Protein AF-A0A3C0XFC3-F1 (afdb_monomer_lite)

Radius of gyration: 13.31 Å; chains: 1; bounding box: 38×18×33 Å

Structure (mmCIF, N/CA/C/O backbone):
data_AF-A0A3C0XFC3-F1
#
_entry.id   AF-A0A3C0XFC3-F1
#
loop_
_atom_site.group_PDB
_atom_site.id
_atom_site.type_symbol
_atom_site.label_atom_id
_atom_site.label_alt_id
_atom_site.label_comp_id
_atom_site.label_asym_id
_atom_site.label_entity_id
_atom_site.label_seq_id
_atom_site.pdbx_PDB_ins_code
_atom_site.Cartn_x
_atom_site.Cartn_y
_atom_site.Cartn_z
_atom_site.occupancy
_atom_site.B_iso_or_equiv
_atom_site.auth_seq_id
_atom_site.auth_comp_id
_atom_site.auth_asym_id
_atom_site.auth_atom_id
_atom_site.pdbx_PDB_model_num
ATOM 1 N N . GLY A 1 1 ? 27.298 3.020 0.354 1.00 54.81 1 GLY A N 1
ATOM 2 C CA . GLY A 1 1 ? 26.034 2.384 0.749 1.00 54.81 1 GLY A CA 1
ATOM 3 C C . GLY A 1 1 ? 25.742 1.390 -0.330 1.00 54.81 1 GLY A C 1
ATOM 4 O O . GLY A 1 1 ? 25.748 1.801 -1.483 1.00 54.81 1 GLY A O 1
ATOM 5 N N . ASP A 1 2 ? 25.663 0.116 0.024 1.00 67.12 2 ASP A N 1
ATOM 6 C CA . ASP A 1 2 ? 25.590 -0.968 -0.950 1.00 67.12 2 ASP A CA 1
ATOM 7 C C . ASP A 1 2 ? 24.144 -1.072 -1.436 1.00 67.12 2 ASP A C 1
ATOM 9 O O . ASP A 1 2 ? 23.286 -1.623 -0.755 1.00 67.12 2 ASP A O 1
ATOM 13 N N . ALA A 1 3 ? 23.840 -0.434 -2.567 1.00 67.12 3 ALA A N 1
ATOM 14 C CA . ALA A 1 3 ? 22.499 -0.459 -3.155 1.00 67.12 3 ALA A CA 1
ATOM 15 C C . ALA A 1 3 ? 22.096 -1.868 -3.640 1.00 67.12 3 ALA A C 1
ATOM 17 O O . ALA A 1 3 ? 20.939 -2.086 -3.987 1.00 67.12 3 ALA A O 1
ATOM 18 N N . ASP A 1 4 ? 23.044 -2.808 -3.633 1.00 80.25 4 ASP A N 1
ATOM 19 C CA . ASP A 1 4 ? 22.877 -4.189 -4.074 1.00 80.25 4 ASP A CA 1
ATOM 20 C C . ASP A 1 4 ? 22.483 -5.150 -2.934 1.00 80.25 4 ASP A C 1
ATOM 22 O O . ASP A 1 4 ? 22.145 -6.307 -3.195 1.00 80.25 4 ASP A O 1
ATOM 26 N N . ASP A 1 5 ? 22.462 -4.693 -1.673 1.00 90.81 5 ASP A N 1
ATOM 27 C CA . ASP A 1 5 ? 22.013 -5.497 -0.526 1.00 90.81 5 ASP A CA 1
ATOM 28 C C . ASP A 1 5 ? 20.481 -5.523 -0.421 1.00 90.81 5 ASP A C 1
ATOM 30 O O . ASP A 1 5 ? 19.866 -4.994 0.508 1.00 90.81 5 ASP A O 1
ATOM 34 N N . VAL A 1 6 ? 19.847 -6.132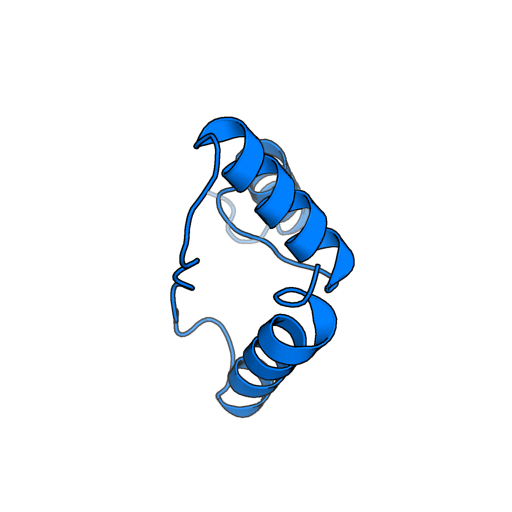 -1.424 1.00 87.94 6 VAL A N 1
ATOM 35 C CA . VAL A 1 6 ? 18.389 -6.293 -1.485 1.00 87.94 6 VAL A CA 1
ATOM 36 C C . VAL A 1 6 ? 17.826 -6.937 -0.209 1.00 87.94 6 VAL A C 1
ATOM 38 O O . VAL A 1 6 ? 16.844 -6.403 0.306 1.00 87.94 6 VAL A O 1
ATOM 41 N N . PRO A 1 7 ? 18.413 -8.017 0.352 1.00 90.62 7 PRO A N 1
ATOM 42 C CA . PRO A 1 7 ? 17.944 -8.575 1.619 1.00 90.62 7 PRO A CA 1
ATOM 43 C C . PRO A 1 7 ? 17.966 -7.554 2.762 1.00 90.62 7 PRO A C 1
ATOM 45 O O . PRO A 1 7 ? 16.956 -7.392 3.442 1.00 90.62 7 PRO A O 1
ATOM 48 N N . GLY A 1 8 ? 19.061 -6.803 2.923 1.00 91.56 8 GLY A N 1
ATOM 49 C CA . GLY A 1 8 ? 19.150 -5.765 3.950 1.00 91.56 8 GLY A CA 1
ATOM 50 C C . GLY A 1 8 ? 18.127 -4.638 3.768 1.00 91.56 8 GLY A C 1
ATOM 51 O O . GLY A 1 8 ? 17.587 -4.123 4.749 1.00 91.56 8 GLY A O 1
ATOM 52 N N . ILE A 1 9 ? 17.805 -4.274 2.522 1.00 89.94 9 ILE A N 1
ATOM 53 C CA . ILE A 1 9 ? 16.769 -3.276 2.214 1.00 89.94 9 ILE A CA 1
ATOM 54 C C . ILE A 1 9 ? 15.373 -3.792 2.587 1.00 89.94 9 ILE A C 1
ATOM 56 O O . ILE A 1 9 ? 14.579 -3.031 3.147 1.00 89.94 9 ILE A O 1
ATOM 60 N N . LEU A 1 10 ? 15.070 -5.062 2.300 1.00 89.75 10 LEU A N 1
ATOM 61 C CA . LEU A 1 10 ? 13.796 -5.684 2.674 1.00 89.75 10 LEU A CA 1
ATOM 62 C C . LEU A 1 10 ? 13.646 -5.742 4.199 1.00 89.75 10 LEU A C 1
ATOM 64 O O . LEU A 1 10 ? 12.659 -5.234 4.729 1.00 89.75 10 LEU A O 1
ATOM 68 N N . ASP A 1 11 ? 14.676 -6.225 4.900 1.00 90.19 11 ASP A N 1
ATOM 69 C CA . ASP A 1 11 ? 14.698 -6.285 6.366 1.00 90.19 11 ASP A CA 1
ATOM 70 C C . ASP A 1 11 ? 14.493 -4.898 6.995 1.00 90.19 11 ASP A C 1
ATOM 72 O O . ASP A 1 11 ? 13.755 -4.741 7.972 1.00 90.19 11 ASP A O 1
ATOM 76 N N . TYR A 1 12 ? 15.122 -3.866 6.428 1.00 90.25 12 TYR A N 1
ATOM 77 C CA . TYR A 1 12 ? 14.940 -2.489 6.877 1.00 90.25 12 TYR A CA 1
ATOM 78 C C . TYR A 1 12 ? 13.496 -2.006 6.695 1.00 90.25 12 TYR A C 1
ATOM 80 O O . TYR A 1 12 ? 12.937 -1.388 7.609 1.00 90.25 12 TYR A O 1
ATOM 88 N N . CYS A 1 13 ? 12.883 -2.272 5.537 1.00 89.81 13 CYS A N 1
ATOM 89 C CA . CYS A 1 13 ? 11.499 -1.886 5.261 1.00 89.81 13 CYS A CA 1
ATOM 90 C C . CYS A 1 13 ? 10.529 -2.548 6.244 1.00 89.81 13 CYS A C 1
ATOM 92 O O . CYS A 1 13 ? 9.684 -1.853 6.809 1.00 89.81 13 CYS A O 1
ATOM 94 N N . ASP A 1 14 ? 10.719 -3.837 6.521 1.00 86.31 14 ASP A N 1
ATOM 95 C CA . ASP A 1 14 ? 9.879 -4.602 7.442 1.00 86.31 14 ASP A CA 1
ATOM 96 C C . ASP A 1 14 ? 10.011 -4.109 8.891 1.00 86.31 14 ASP A C 1
ATOM 98 O O . ASP A 1 14 ? 9.011 -3.903 9.582 1.00 86.31 14 ASP A O 1
ATOM 102 N N . GLN A 1 15 ? 11.239 -3.859 9.358 1.00 86.81 15 GLN A N 1
ATOM 103 C CA . GLN A 1 15 ? 11.488 -3.430 10.741 1.00 86.81 15 GLN A CA 1
ATOM 104 C C . GLN A 1 15 ? 11.013 -2.002 11.019 1.00 86.81 15 GLN A C 1
ATOM 106 O O . GLN A 1 15 ? 10.518 -1.701 12.108 1.00 86.81 15 GLN A O 1
ATOM 111 N N . THR A 1 16 ? 11.193 -1.100 10.056 1.00 86.69 16 THR A N 1
ATOM 112 C CA . THR A 1 16 ? 10.846 0.318 10.227 1.00 86.69 16 THR A CA 1
ATOM 113 C C . THR A 1 16 ? 9.413 0.629 9.810 1.00 86.69 16 THR A C 1
ATOM 115 O O . THR A 1 16 ? 8.830 1.615 10.267 1.00 86.69 16 THR A O 1
ATOM 118 N N . GLY A 1 17 ? 8.828 -0.207 8.950 1.00 82.44 17 GLY A N 1
ATOM 119 C CA . GLY A 1 17 ? 7.575 0.081 8.274 1.00 82.44 17 GLY A CA 1
ATOM 120 C C . GLY A 1 17 ? 7.695 1.192 7.228 1.00 82.44 17 GLY A C 1
ATOM 121 O O . GLY A 1 17 ? 6.685 1.824 6.922 1.00 82.44 17 GLY A O 1
ATOM 122 N N . PHE A 1 18 ? 8.909 1.462 6.730 1.00 87.44 18 PHE A N 1
ATOM 123 C CA . PHE A 1 18 ? 9.179 2.517 5.749 1.00 87.44 18 PHE A CA 1
ATOM 124 C C . PHE A 1 18 ? 8.445 2.286 4.422 1.00 87.44 18 PHE A C 1
ATOM 126 O O . PHE A 1 18 ? 7.905 3.224 3.839 1.00 87.44 18 PHE A O 1
ATOM 133 N N . ALA A 1 19 ? 8.394 1.035 3.967 1.00 90.19 19 ALA A N 1
ATOM 134 C CA . ALA A 1 19 ? 7.647 0.606 2.794 1.00 90.19 19 ALA A CA 1
ATOM 135 C C . ALA A 1 19 ? 7.090 -0.803 3.024 1.00 90.19 19 ALA A C 1
ATOM 137 O O . ALA A 1 19 ? 7.597 -1.539 3.866 1.00 90.19 19 ALA A O 1
ATOM 138 N N . VAL A 1 20 ? 6.063 -1.177 2.262 1.00 91.94 20 VAL A N 1
ATOM 139 C CA . VAL A 1 20 ? 5.541 -2.549 2.232 1.00 91.94 20 VAL A CA 1
ATOM 140 C C . VAL A 1 20 ? 5.868 -3.150 0.875 1.00 91.94 20 VAL A C 1
ATOM 142 O O . VAL A 1 20 ? 5.430 -2.630 -0.152 1.00 91.94 20 VAL A O 1
ATOM 145 N N . ILE A 1 21 ? 6.629 -4.242 0.873 1.00 92.62 21 ILE A N 1
ATOM 146 C CA . ILE A 1 21 ? 7.019 -4.974 -0.333 1.00 92.62 21 ILE A CA 1
ATOM 147 C C . ILE A 1 21 ? 6.628 -6.434 -0.117 1.00 92.62 21 ILE A C 1
ATOM 149 O O . ILE A 1 21 ? 7.260 -7.133 0.664 1.00 92.62 21 ILE A O 1
ATOM 153 N N . GLY A 1 22 ? 5.576 -6.902 -0.791 1.00 92.50 22 GLY A N 1
ATOM 154 C CA . GLY A 1 22 ? 5.087 -8.262 -0.574 1.00 92.50 22 GLY A CA 1
ATOM 155 C C . GLY A 1 22 ? 3.677 -8.512 -1.095 1.00 92.50 22 GLY A C 1
ATOM 156 O O . GLY A 1 22 ? 3.280 -8.023 -2.154 1.00 92.50 22 GLY A O 1
ATOM 157 N N . THR A 1 23 ? 2.937 -9.324 -0.349 1.00 96.06 23 THR A N 1
ATOM 158 C CA . THR A 1 23 ? 1.569 -9.766 -0.635 1.00 96.06 23 THR A CA 1
ATOM 159 C C . THR A 1 23 ? 0.519 -8.822 -0.029 1.00 96.06 23 THR A C 1
ATOM 161 O O . THR A 1 23 ? 0.851 -7.993 0.823 1.00 96.06 23 THR A O 1
ATOM 164 N N . PRO A 1 24 ? -0.769 -8.939 -0.413 1.00 96.88 24 PRO A N 1
ATOM 165 C CA . PRO A 1 24 ? -1.845 -8.198 0.247 1.00 96.88 24 PRO A CA 1
ATOM 166 C C . PRO A 1 24 ? -1.893 -8.400 1.769 1.00 96.88 24 PRO A C 1
ATOM 168 O O . PRO A 1 24 ? -2.132 -7.438 2.492 1.00 96.88 24 PRO A O 1
ATOM 171 N N . ASP A 1 25 ? -1.583 -9.600 2.266 1.00 96.69 25 ASP A N 1
ATOM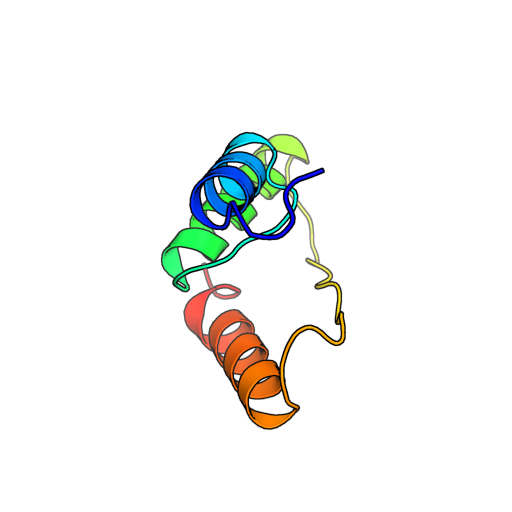 172 C CA . ASP A 1 25 ? -1.571 -9.892 3.707 1.00 96.69 25 ASP A CA 1
ATOM 173 C C . ASP A 1 25 ? -0.492 -9.095 4.452 1.00 96.69 25 ASP A C 1
ATOM 175 O O . ASP A 1 25 ? -0.688 -8.691 5.599 1.00 96.69 25 ASP A O 1
ATOM 179 N N . ASP A 1 26 ? 0.649 -8.843 3.805 1.00 94.12 26 ASP A N 1
ATOM 180 C CA . ASP A 1 26 ? 1.713 -8.007 4.370 1.00 94.12 26 ASP A CA 1
ATOM 181 C C . ASP A 1 26 ? 1.257 -6.543 4.475 1.00 94.12 26 ASP A C 1
ATOM 183 O O . ASP A 1 26 ? 1.519 -5.870 5.474 1.00 94.12 26 ASP A O 1
ATOM 187 N N . ALA A 1 27 ? 0.496 -6.067 3.485 1.00 94.56 27 ALA A N 1
ATOM 188 C CA . ALA A 1 27 ? -0.095 -4.733 3.501 1.00 94.56 27 ALA A CA 1
ATOM 189 C C . ALA A 1 27 ? -1.208 -4.581 4.549 1.00 94.56 27 ALA A C 1
ATOM 191 O O . ALA A 1 27 ? -1.252 -3.545 5.210 1.00 94.56 27 ALA A O 1
ATOM 192 N N . ILE A 1 28 ? -2.050 -5.602 4.756 1.00 95.38 28 ILE A N 1
ATOM 193 C CA . ILE A 1 28 ? -3.059 -5.613 5.831 1.00 95.38 28 ILE A CA 1
ATOM 194 C C . ILE A 1 28 ? -2.374 -5.504 7.193 1.00 95.38 28 ILE A C 1
ATOM 196 O O . ILE A 1 28 ? -2.707 -4.618 7.976 1.00 95.38 28 ILE A O 1
ATOM 200 N N . ARG A 1 29 ? -1.349 -6.328 7.451 1.00 93.75 29 ARG A N 1
ATOM 201 C CA . ARG A 1 29 ? -0.605 -6.285 8.721 1.00 93.75 29 ARG A CA 1
ATOM 202 C C . ARG A 1 29 ? -0.011 -4.905 8.998 1.00 93.75 29 ARG A C 1
ATOM 204 O O . ARG A 1 29 ? -0.028 -4.438 10.137 1.00 93.75 29 ARG A O 1
ATOM 211 N N . GLN A 1 30 ? 0.495 -4.230 7.966 1.00 92.12 30 GLN A N 1
ATOM 212 C CA . GLN A 1 30 ? 0.988 -2.865 8.122 1.00 92.12 30 GLN A CA 1
ATOM 213 C C . GLN A 1 30 ? -0.143 -1.857 8.366 1.00 92.12 30 GLN A C 1
ATOM 215 O O . GLN A 1 30 ? 0.021 -0.964 9.199 1.00 92.12 30 GLN A O 1
ATOM 220 N N . LEU A 1 31 ? -1.270 -1.986 7.663 1.00 93.31 31 LEU A N 1
ATOM 221 C CA . LEU A 1 31 ? -2.442 -1.129 7.836 1.00 93.31 31 LEU A CA 1
ATOM 222 C C . LEU A 1 31 ? -2.971 -1.209 9.274 1.00 93.31 31 LEU A C 1
ATOM 224 O O . LEU A 1 31 ? -3.100 -0.175 9.926 1.00 93.31 31 LEU A O 1
ATOM 228 N N . GLU A 1 32 ? -3.166 -2.423 9.794 1.00 93.06 32 GLU A N 1
ATOM 229 C CA . GLU A 1 32 ? -3.605 -2.678 11.171 1.00 93.06 32 GLU A CA 1
ATOM 230 C C . GLU A 1 32 ? -2.625 -2.089 12.193 1.00 93.06 32 GLU A C 1
ATOM 232 O O . GLU A 1 32 ? -3.034 -1.457 13.170 1.00 93.06 32 GLU A O 1
ATOM 237 N N . ARG A 1 33 ? -1.311 -2.238 11.961 1.00 91.62 33 ARG A N 1
ATOM 238 C CA . ARG A 1 33 ? -0.278 -1.656 12.830 1.00 91.62 33 ARG A CA 1
ATOM 239 C C . ARG A 1 33 ? -0.394 -0.133 12.894 1.00 91.62 33 ARG A C 1
ATOM 241 O O . ARG A 1 33 ? -0.296 0.442 13.978 1.00 91.62 33 ARG A O 1
ATOM 248 N N . LEU A 1 34 ? -0.591 0.521 11.748 1.00 91.62 34 LEU A N 1
ATOM 249 C CA . LEU A 1 34 ? -0.753 1.974 11.669 1.00 91.62 34 LEU A CA 1
ATOM 250 C C . LEU A 1 34 ? -2.070 2.431 12.301 1.00 91.62 34 LEU A C 1
ATOM 252 O O . LEU A 1 34 ? -2.092 3.443 13.001 1.00 91.62 34 LEU A O 1
ATOM 256 N N . GLU A 1 35 ? -3.151 1.682 12.100 1.00 92.88 35 GLU A N 1
ATOM 257 C CA . GLU A 1 35 ? -4.461 1.996 12.666 1.00 92.88 35 GLU A CA 1
ATOM 258 C C . GLU A 1 35 ? -4.426 1.937 14.195 1.00 92.88 35 GLU A C 1
ATOM 260 O O . GLU A 1 35 ? -4.855 2.880 14.864 1.00 92.88 35 GLU A O 1
ATOM 265 N N . GLN A 1 36 ? -3.818 0.886 14.752 1.00 93.06 36 GLN A N 1
ATOM 266 C CA . GLN A 1 36 ? -3.617 0.734 16.192 1.00 93.06 36 GLN A CA 1
ATOM 267 C C . GLN A 1 36 ? -2.764 1.865 16.779 1.00 93.06 36 GLN A C 1
ATOM 269 O O . GLN A 1 36 ? -3.076 2.372 17.856 1.00 93.06 36 GLN A O 1
ATOM 274 N N . GLN A 1 37 ? -1.708 2.289 16.078 1.00 91.38 37 GLN A N 1
ATOM 275 C CA . GLN A 1 37 ? -0.853 3.399 16.515 1.00 91.38 37 GLN A CA 1
ATOM 276 C C . GLN A 1 37 ? -1.570 4.753 16.477 1.00 91.38 37 GLN A C 1
ATOM 278 O O . GLN A 1 37 ? -1.345 5.587 17.354 1.00 91.38 37 GLN A O 1
ATOM 283 N N . ALA A 1 38 ? -2.419 4.976 15.473 1.00 91.94 38 ALA A N 1
ATOM 284 C CA . ALA A 1 38 ? -3.173 6.215 15.311 1.00 91.94 38 ALA A CA 1
ATOM 285 C C . ALA A 1 38 ? -4.441 6.278 16.184 1.00 91.94 38 ALA A C 1
ATOM 287 O O . ALA A 1 38 ? -4.978 7.364 16.399 1.00 91.94 38 ALA A O 1
ATOM 288 N N . GLY A 1 39 ? -4.920 5.135 16.687 1.00 92.81 39 GLY A N 1
ATOM 289 C CA . GLY A 1 39 ? -6.236 5.024 17.321 1.00 92.81 39 GLY A CA 1
ATOM 290 C C . GLY A 1 39 ? -7.392 5.072 16.313 1.00 92.81 39 GLY A C 1
ATOM 291 O O . GLY A 1 39 ? -8.498 5.469 16.677 1.00 92.81 39 GLY A O 1
ATOM 292 N N . GLY A 1 40 ? -7.129 4.689 15.059 1.00 90.94 40 GLY A N 1
ATOM 293 C CA . GLY A 1 40 ? -8.068 4.747 13.939 1.00 90.94 40 GLY A CA 1
ATOM 294 C C . GLY A 1 40 ? -7.785 5.876 12.943 1.00 90.94 40 GLY A C 1
ATOM 295 O O . GLY A 1 40 ? -7.272 6.941 13.290 1.00 90.94 40 GLY A O 1
ATOM 296 N N . PHE A 1 41 ? -8.167 5.664 11.683 1.00 92.44 41 PHE A N 1
ATOM 297 C CA . PHE A 1 41 ? -8.225 6.706 10.653 1.00 92.44 41 PHE A CA 1
ATOM 298 C C . PHE A 1 41 ? -9.389 6.451 9.689 1.00 92.44 41 PHE A C 1
ATOM 300 O O . PHE A 1 41 ? -9.780 5.317 9.445 1.00 92.44 41 PHE A O 1
ATOM 307 N N . GLY A 1 42 ? -9.949 7.517 9.111 1.00 90.00 42 GLY A N 1
ATOM 308 C CA . GLY A 1 42 ? -11.037 7.395 8.129 1.00 90.00 42 GLY A CA 1
ATOM 309 C C . GLY A 1 42 ? -10.561 7.167 6.693 1.00 90.00 42 GLY A C 1
ATOM 310 O O . GLY A 1 42 ? -11.349 6.811 5.821 1.00 90.00 42 GLY A O 1
ATOM 311 N N . THR A 1 43 ? -9.288 7.432 6.398 1.00 91.81 43 THR A N 1
ATOM 312 C CA . THR A 1 43 ? -8.730 7.299 5.048 1.00 91.81 43 THR A CA 1
ATOM 313 C C . THR A 1 43 ? -7.234 7.040 5.128 1.00 91.81 43 THR A C 1
ATOM 315 O O . THR A 1 43 ? -6.518 7.757 5.826 1.00 91.81 43 THR A O 1
ATOM 318 N N . PHE A 1 44 ? -6.771 6.048 4.369 1.00 90.75 44 PHE A N 1
ATOM 319 C CA . PHE A 1 44 ? -5.358 5.749 4.174 1.00 90.75 44 PHE A CA 1
ATOM 320 C C . PHE A 1 44 ? -4.888 6.308 2.825 1.00 90.75 44 PHE A C 1
ATOM 322 O O . PHE A 1 44 ? -5.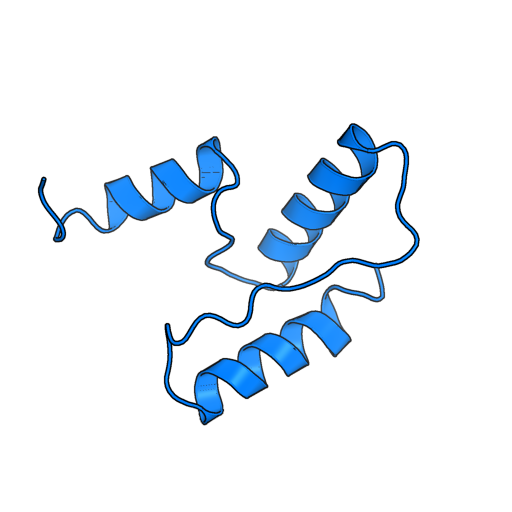498 6.034 1.791 1.00 90.75 44 PHE A O 1
ATOM 329 N N . LEU A 1 45 ? -3.822 7.112 2.829 1.00 91.62 45 LEU A N 1
ATOM 330 C CA . LEU A 1 45 ? -3.246 7.696 1.615 1.00 91.62 45 LEU A CA 1
ATOM 331 C C . LEU A 1 45 ? -1.998 6.917 1.200 1.00 91.62 45 LEU A C 1
ATOM 333 O O . LEU A 1 45 ? -1.038 6.821 1.959 1.00 91.62 45 LEU A O 1
ATOM 337 N N . VAL A 1 46 ? -2.007 6.398 -0.026 1.00 90.12 46 VAL A N 1
ATOM 338 C CA . VAL A 1 46 ? -0.880 5.660 -0.607 1.00 90.12 46 VAL A CA 1
ATOM 339 C C . VAL A 1 46 ? 0.047 6.629 -1.340 1.00 90.12 46 VAL A C 1
ATOM 341 O O . VAL A 1 46 ? -0.405 7.427 -2.163 1.00 90.12 46 VAL A O 1
ATOM 344 N N . PHE A 1 47 ? 1.352 6.539 -1.080 1.00 88.81 47 PHE A N 1
ATOM 345 C CA . PHE A 1 47 ? 2.358 7.280 -1.840 1.00 88.81 47 PHE A CA 1
ATOM 346 C C . PHE A 1 47 ? 2.586 6.630 -3.209 1.00 88.81 47 PHE A C 1
ATOM 348 O O . PHE A 1 47 ? 3.110 5.522 -3.306 1.00 88.81 47 PHE A O 1
ATOM 355 N N . GLY A 1 48 ? 2.209 7.333 -4.277 1.00 84.81 48 GLY A N 1
ATOM 356 C CA . GLY A 1 48 ? 2.406 6.883 -5.656 1.00 84.81 48 GLY A CA 1
ATOM 357 C C . GLY A 1 48 ? 3.793 7.217 -6.193 1.00 84.81 48 GLY A C 1
ATOM 358 O O . GLY A 1 48 ? 3.925 8.099 -7.039 1.00 84.81 48 GLY A O 1
ATOM 359 N N . HIS A 1 49 ? 4.828 6.552 -5.683 1.00 82.12 49 HIS A N 1
ATOM 360 C CA . HIS A 1 49 ? 6.182 6.682 -6.224 1.00 82.12 49 HIS A CA 1
ATOM 361 C C . HIS A 1 49 ? 6.339 5.940 -7.564 1.00 82.12 49 HIS A C 1
ATOM 363 O O . HIS A 1 49 ? 5.729 4.897 -7.787 1.00 82.12 49 HIS A O 1
ATOM 369 N N . GLU A 1 50 ? 7.208 6.452 -8.441 1.00 85.62 50 GLU A N 1
ATOM 370 C CA . GLU A 1 50 ? 7.568 5.847 -9.738 1.00 85.62 50 GLU A CA 1
ATOM 371 C C . GLU A 1 50 ? 8.575 4.690 -9.538 1.00 85.62 50 GLU A C 1
ATOM 373 O O . GLU A 1 50 ? 9.725 4.761 -9.968 1.00 85.62 50 GLU A O 1
ATOM 378 N N . TRP A 1 51 ? 8.181 3.649 -8.794 1.00 87.50 51 TRP A N 1
ATOM 379 C CA . TRP A 1 51 ? 9.037 2.486 -8.485 1.00 87.50 51 TRP A CA 1
ATOM 380 C C . TRP A 1 51 ? 8.887 1.321 -9.461 1.00 87.50 51 TRP A C 1
ATOM 382 O O . TRP A 1 51 ? 9.754 0.452 -9.519 1.00 87.50 51 TRP A O 1
ATOM 392 N N . ALA A 1 52 ? 7.788 1.279 -10.207 1.00 90.75 52 ALA A N 1
ATOM 393 C CA . ALA A 1 52 ? 7.504 0.217 -11.154 1.00 90.75 52 ALA A CA 1
ATOM 394 C C . ALA A 1 52 ? 6.859 0.789 -12.413 1.00 90.75 52 AL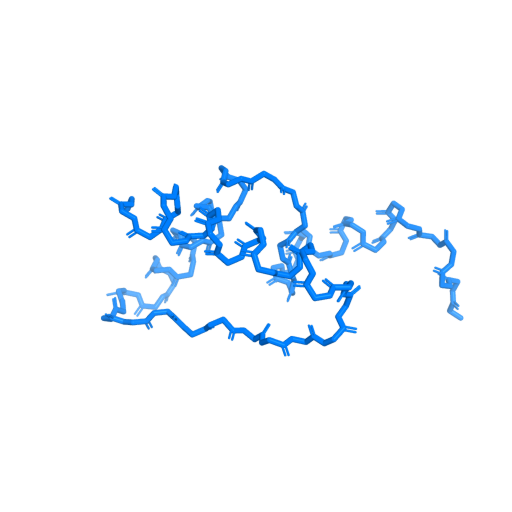A A C 1
ATOM 396 O O . ALA A 1 52 ? 6.288 1.882 -12.399 1.00 90.75 52 ALA A O 1
ATOM 397 N N . ASP A 1 53 ? 6.879 0.006 -13.487 1.00 95.06 53 ASP A N 1
ATOM 398 C CA . ASP A 1 53 ? 6.151 0.353 -14.699 1.00 95.06 53 ASP A CA 1
ATOM 399 C C . ASP A 1 53 ? 4.652 0.530 -14.415 1.00 95.06 53 ASP A C 1
ATOM 401 O O . ASP A 1 53 ? 4.077 -0.020 -13.466 1.00 95.06 53 ASP A O 1
ATOM 405 N N . ARG A 1 54 ? 3.986 1.292 -15.284 1.00 93.94 54 ARG A N 1
ATOM 406 C CA . ARG A 1 54 ? 2.577 1.684 -15.133 1.00 93.94 54 ARG A CA 1
ATOM 407 C C . ARG A 1 54 ? 1.633 0.502 -14.885 1.00 93.94 54 ARG A C 1
ATOM 409 O O . ARG A 1 54 ? 0.728 0.608 -14.062 1.00 93.94 54 ARG A O 1
ATOM 416 N N . GLU A 1 55 ? 1.821 -0.606 -15.596 1.00 96.44 55 GLU A N 1
ATOM 417 C CA . GLU A 1 55 ? 0.972 -1.796 -15.454 1.00 96.44 55 GLU A CA 1
ATOM 418 C C . GLU A 1 55 ? 1.133 -2.446 -14.074 1.00 96.44 55 GLU A C 1
ATOM 420 O O . GLU A 1 55 ? 0.141 -2.724 -13.399 1.00 96.44 55 GLU A O 1
ATOM 425 N N . ALA A 1 56 ? 2.376 -2.615 -13.618 1.00 95.56 56 ALA A N 1
ATOM 426 C CA . ALA A 1 56 ? 2.673 -3.159 -12.298 1.00 95.56 56 ALA A CA 1
ATOM 427 C C . ALA A 1 56 ? 2.135 -2.247 -11.183 1.00 95.56 56 ALA A C 1
ATOM 429 O O . ALA A 1 56 ? 1.541 -2.730 -10.218 1.00 95.56 56 ALA A O 1
ATOM 430 N N . THR A 1 57 ? 2.266 -0.930 -11.358 1.00 94.56 57 THR A N 1
ATOM 431 C CA . THR A 1 57 ? 1.724 0.072 -10.433 1.00 94.56 57 THR A CA 1
ATOM 432 C C . THR A 1 57 ? 0.205 -0.050 -10.305 1.00 94.56 57 THR A C 1
ATOM 434 O O . THR A 1 57 ? -0.316 -0.151 -9.195 1.00 94.56 57 THR A O 1
ATOM 437 N N . PHE A 1 58 ? -0.527 -0.125 -11.421 1.00 95.06 58 PHE A N 1
ATOM 438 C CA . PHE 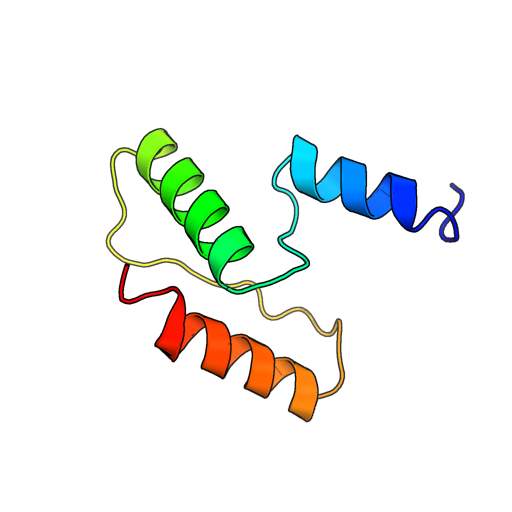A 1 58 ? -1.982 -0.286 -11.360 1.00 95.06 58 PHE A CA 1
ATOM 439 C C . PHE A 1 58 ? -2.418 -1.631 -10.794 1.00 95.06 58 PHE A C 1
ATOM 441 O O . PHE A 1 58 ? -3.400 -1.674 -10.056 1.00 95.06 58 PHE A O 1
ATOM 448 N N . LYS A 1 59 ? -1.677 -2.707 -11.072 1.00 95.81 59 LYS A N 1
ATOM 449 C CA . LYS A 1 59 ? -1.931 -4.005 -10.445 1.00 95.81 59 LYS A CA 1
ATOM 450 C C . LYS A 1 59 ? -1.760 -3.934 -8.924 1.00 95.81 59 LYS A C 1
ATOM 452 O O . LYS A 1 59 ? -2.585 -4.481 -8.202 1.00 95.81 59 LYS A O 1
ATOM 457 N N . SER A 1 60 ? -0.740 -3.228 -8.432 1.00 95.62 60 SER A N 1
ATOM 458 C CA . SER A 1 60 ? -0.553 -2.986 -6.994 1.00 95.62 60 SER A CA 1
ATOM 459 C C . SER A 1 60 ? -1.733 -2.213 -6.388 1.00 95.62 60 SER A C 1
ATOM 461 O O . SER A 1 60 ? -2.288 -2.623 -5.369 1.00 95.62 60 SER A O 1
ATOM 463 N N . TYR A 1 61 ? -2.207 -1.156 -7.057 1.00 95.31 61 TYR A N 1
ATOM 464 C CA . TYR A 1 61 ? -3.388 -0.408 -6.607 1.00 95.31 61 TYR A CA 1
ATOM 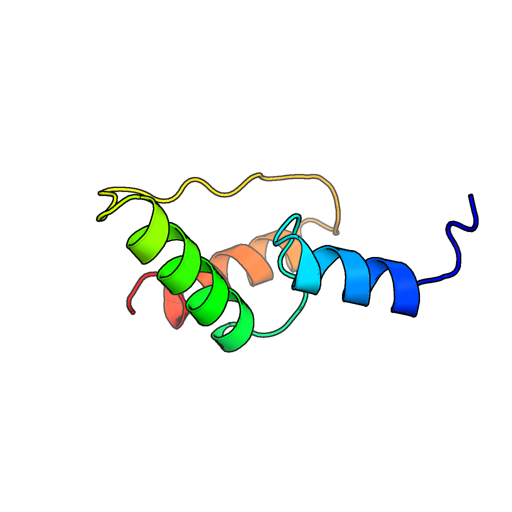465 C C . TYR A 1 61 ? -4.675 -1.237 -6.637 1.00 95.31 61 TYR A C 1
ATOM 467 O O . TYR A 1 61 ? -5.492 -1.122 -5.726 1.00 95.31 61 TYR A O 1
ATOM 475 N N . GLU A 1 62 ? -4.860 -2.089 -7.647 1.00 96.31 62 GLU A N 1
ATOM 476 C CA . GLU A 1 62 ? -5.982 -3.027 -7.696 1.00 96.31 62 GLU A CA 1
ATOM 477 C C . GLU A 1 62 ? -5.930 -4.001 -6.516 1.00 96.31 62 GLU A C 1
ATOM 479 O O . GLU A 1 62 ? -6.958 -4.236 -5.877 1.00 96.31 62 GLU A O 1
ATOM 484 N N . LEU A 1 63 ? -4.743 -4.528 -6.197 1.00 96.94 63 LEU A N 1
ATOM 485 C CA . LEU A 1 63 ? -4.559 -5.428 -5.066 1.00 96.94 63 LEU A CA 1
ATOM 486 C C . LEU A 1 63 ? -4.894 -4.741 -3.737 1.00 96.94 63 LEU A C 1
ATOM 488 O O . LEU A 1 63 ? -5.666 -5.287 -2.951 1.00 96.94 63 LEU A O 1
ATOM 492 N N . LEU A 1 64 ? -4.386 -3.524 -3.522 1.00 95.62 64 LEU A N 1
ATOM 493 C CA . LEU A 1 64 ? -4.704 -2.716 -2.344 1.00 95.62 64 LEU A CA 1
ATOM 494 C C . LEU A 1 64 ? -6.213 -2.467 -2.228 1.00 95.62 64 LEU A C 1
ATOM 496 O O . LEU A 1 64 ? -6.820 -2.746 -1.195 1.00 95.62 64 LEU A O 1
ATOM 500 N N . ALA A 1 65 ? -6.845 -1.993 -3.301 1.00 95.88 65 ALA A N 1
ATOM 501 C CA . ALA A 1 65 ? -8.261 -1.642 -3.287 1.00 95.88 65 ALA A CA 1
ATOM 502 C C . ALA A 1 65 ? -9.181 -2.854 -3.069 1.00 95.88 65 ALA A C 1
ATOM 504 O O . ALA A 1 65 ? -10.189 -2.736 -2.376 1.00 95.88 65 ALA A O 1
ATOM 505 N N . ARG A 1 66 ? -8.863 -4.009 -3.671 1.00 97.00 66 ARG A N 1
ATOM 506 C CA . ARG A 1 66 ? -9.732 -5.196 -3.627 1.00 97.00 66 ARG A CA 1
ATOM 507 C C . ARG A 1 66 ? -9.478 -6.109 -2.440 1.00 97.00 66 ARG A C 1
ATOM 509 O O . ARG A 1 66 ? -10.423 -6.743 -1.984 1.00 97.00 66 ARG A O 1
ATOM 516 N N . TYR A 1 67 ? -8.233 -6.206 -1.984 1.00 97.00 67 TYR A N 1
ATOM 517 C CA . TYR A 1 67 ? -7.835 -7.203 -0.993 1.00 97.00 67 TYR A CA 1
ATOM 518 C C . TYR A 1 67 ? -7.303 -6.606 0.298 1.00 97.00 67 TYR A C 1
ATOM 520 O O . TYR A 1 67 ? -7.216 -7.347 1.256 1.00 97.00 67 TYR A O 1
ATOM 528 N N . VAL A 1 68 ? -6.969 -5.316 0.362 1.00 96.06 68 VAL A N 1
ATOM 529 C CA . VAL A 1 68 ? -6.429 -4.713 1.593 1.00 96.06 68 VAL A CA 1
ATOM 530 C C . VAL A 1 68 ? -7.472 -3.816 2.246 1.00 96.06 68 VAL A C 1
ATOM 532 O O . VAL A 1 68 ? -7.892 -4.094 3.356 1.00 96.06 68 VAL A O 1
ATOM 535 N N . MET A 1 69 ? -7.984 -2.816 1.527 1.00 94.75 69 MET A N 1
ATOM 536 C CA . MET A 1 69 ? -8.936 -1.833 2.073 1.00 94.75 69 MET A CA 1
ATOM 537 C C . MET A 1 69 ? -10.250 -2.387 2.669 1.00 94.75 69 MET A C 1
ATOM 539 O O . MET A 1 69 ? -10.822 -1.693 3.504 1.00 94.75 69 MET A O 1
ATOM 543 N N . PRO A 1 70 ? -10.795 -3.550 2.245 1.00 93.06 70 PRO A N 1
ATOM 544 C CA . PRO A 1 70 ? -12.005 -4.108 2.862 1.00 93.06 70 PRO A CA 1
ATOM 545 C C . PRO A 1 70 ? -11.801 -4.802 4.219 1.00 93.06 70 PRO A C 1
ATOM 547 O O . PRO A 1 70 ? -12.790 -5.300 4.760 1.00 93.06 70 PRO A O 1
ATOM 550 N N . HIS A 1 71 ? -10.559 -4.911 4.700 1.00 85.31 71 HIS A N 1
ATOM 551 C CA . HIS A 1 71 ? -10.211 -5.497 5.999 1.00 85.31 71 HIS A CA 1
ATOM 552 C C . HIS A 1 71 ? -10.214 -4.406 7.066 1.00 85.31 71 HIS A C 1
ATOM 554 O O . HIS A 1 71 ? -10.739 -4.697 8.163 1.00 85.31 71 HIS A O 1
#

Sequence (71 aa):
GDADDVPGILDYCDQTGFAVIGTPDDAIRQLERLEQQAGGFGTFLVFGHEWADREATFKSYELLARYVMPH

Foldseek 3Di:
DPPPPPVVVQVVCLVVVVDQDDALVSVQVSVVVVCVVVVHDPDDDDDQDPPDPPVVSVVVVVRCVPRRVVD

Secondary structure (DSSP, 8-state):
--TT-HHHHHHHHHHHTS---S-HHHHHHHHHHHHHHHT--S-PPP---S-S-HHHHHHHHHHIIIIITT-

pLDDT: mean 90.58, std 7.0, range [54.81, 97.0]